Protein 4E71 (pdb70)

B-factor: mean 72.51, std 20.22, range [38.4, 152.4]

Foldseek 3Di:
DKDKAWEWEDEPPPPDGTFIFIDMQPQFVQSVVVRVCCRVVCHPFKWKWFPPVDIDTGFQDDPQAPDVGHGHGNVSVPQHHHGYMYMYGD

Nearest PDB structures (foldseek):
  4e71-assembly1_A-2  TM=1.011E+00  e=3.029E-19  Homo sapiens
  4e74-assembly1_A-2  TM=8.582E-01  e=3.608E-09  Homo sapiens
  5v6t-assembly1_A  TM=8.835E-01  e=1.638E-08  Mus musculus
  7sol-assembly2_D  TM=8.281E-01  e=8.143E-05  Triticum aestivum
  6fno-assembly2_D  TM=8.232E-01  e=8.673E-05  Candidatus Caldarchaeum subterraneum

CATH classification: 3.10.20.90

Organism: Homo sapiens (NCBI:txid9606)

GO terms:
  GO:0005886 plasma membrane (C, IDA)
  GO:0038023 signaling receptor activity (F, IDA)
  GO:0006898 receptor-mediated endocytosis (P, IDA)
  GO:0045727 positive regulation of translation (P, IMP)
  GO:0010976 positive regulation of neuron projection development (P, IDA)
  GO:0007156 homophilic cell-cell adhesion (P, IDA)
  GO:0004888 transmembrane signaling receptor activity (F, IDA)
  GO:0005515 protein binding (F, IPI)
  GO:0070062 extracellular exosome (C, HDA)
  GO:0009986 cell surface (C, HDA)

Sequence (90 aa):
EYAPLTVSVIVQDEGVDAIPVKVLNCDTISQVKEKIIDQVYRPDSVVLEWRPSTAQILSDLDLTSQRWKRVNTLMHYNVRDGATLILSKV

Radius of gyration: 12.42 Å; Cα contacts (8 Å, |Δi|>4): 168; chains: 1; bounding box: 28×32×26 Å

Solvent-accessible surface area: 5543 Å² total; per-residue (Å²): 143,76,52,102,14,57,1,33,0,70,20,80,139,121,83,88,127,50,36,90,2,73,3,66,20,59,5,28,1,43,79,0,24,90,66,0,43,100,56,35,134,228,69,152,64,17,44,0,37,28,61,78,139,79,65,55,103,0,36,37,109,47,190,67,10,43,126,143,62,175,76,1,19,0,112,69,19,92,10,70,105,51,21,64,0,42,2,24,75,119

Structure (mmCIF, N/CA/C/O backbone):
data_4E71
#
_entry.id   4E71
#
_cell.length_a   48.380
_cell.length_b   48.380
_cell.length_c   157.360
_cell.angle_alpha   90.000
_cell.angle_beta   90.000
_cell.angle_gamma   120.000
#
_symmetry.space_group_name_H-M   'P 65 2 2'
#
loop_
_entity.id
_entity.type
_entity.pdbx_description
1 polymer Plexin-B2
2 non-polymer 'SODIUM ION'
3 water water
#
loop_
_atom_site.group_PDB
_atom_site.id
_atom_site.type_symbol
_atom_site.label_atom_id
_atom_site.label_alt_id
_atom_site.label_comp_id
_atom_site.label_asym_id
_atom_site.label_entity_id
_atom_site.label_seq_id
_atom_site.pdbx_PDB_ins_code
_atom_site.Cartn_x
_atom_site.Cartn_y
_atom_site.Cartn_z
_atom_site.occupancy
_atom_site.B_iso_or_equiv
_atom_site.auth_seq_id
_atom_site.auth_comp_id
_atom_site.auth_asym_id
_atom_site.auth_atom_id
_atom_site.pdbx_PDB_model_num
ATOM 1 N N . GLU A 1 8 ? -11.649 -2.223 8.902 1.00 117.21 1459 GLU A N 1
ATOM 2 C CA . GLU A 1 8 ? -10.452 -1.475 9.274 1.00 116.00 1459 GLU A CA 1
ATOM 3 C C . GLU A 1 8 ? -10.583 0.013 8.967 1.00 112.89 1459 GLU A C 1
ATOM 4 O O . GLU A 1 8 ? -11.157 0.392 7.940 1.00 110.63 1459 GLU A O 1
ATOM 6 N N . TYR A 1 9 ? -10.047 0.854 9.870 1.00 105.67 1460 TYR A N 1
ATOM 7 C CA . TYR A 1 9 ? -10.022 2.313 9.729 1.00 98.79 1460 TYR A CA 1
ATOM 8 C C . TYR A 1 9 ? -8.630 2.687 9.205 1.00 100.27 1460 TYR A C 1
ATOM 9 O O . TYR A 1 9 ? -7.644 2.044 9.596 1.00 104.26 1460 TYR A O 1
ATOM 11 N N . ALA A 1 10 ? -8.556 3.690 8.295 1.00 89.55 1461 ALA A N 1
ATOM 12 C CA . ALA A 1 10 ? -7.304 4.128 7.673 1.00 90.02 1461 ALA A CA 1
ATOM 13 C C . ALA A 1 10 ? -7.366 5.578 7.167 1.00 86.91 1461 ALA A C 1
ATOM 14 O O . ALA A 1 10 ? -8.438 6.026 6.746 1.00 80.56 1461 ALA A O 1
ATOM 16 N N . PRO A 1 11 ? -6.220 6.310 7.143 1.00 84.63 1462 PRO A N 1
ATOM 17 C CA . PRO A 1 11 ? -6.241 7.671 6.582 1.00 80.41 1462 PRO A CA 1
ATOM 18 C C . PRO A 1 11 ? -6.292 7.677 5.054 1.00 83.72 1462 PRO A C 1
ATOM 19 O O . PRO A 1 11 ? -5.992 6.676 4.399 1.00 87.69 1462 PRO A O 1
ATOM 23 N N . LEU A 1 12 ? -6.692 8.814 4.500 1.00 76.02 1463 LEU A N 1
ATOM 24 C CA . LEU A 1 12 ? -6.734 9.094 3.065 1.00 76.00 1463 LEU A CA 1
ATOM 25 C C . LEU A 1 12 ? -6.706 10.608 2.875 1.00 74.19 1463 LEU A C 1
ATOM 26 O O . LEU A 1 12 ? -7.052 11.363 3.789 1.00 70.15 1463 LEU A O 1
ATOM 31 N N . THR A 1 13 ? -6.289 11.046 1.700 1.00 71.64 1464 THR A N 1
ATOM 32 C CA . THR A 1 13 ? -6.253 12.456 1.361 1.00 68.86 1464 THR A CA 1
ATOM 33 C C . THR A 1 13 ? -7.264 12.685 0.250 1.00 69.99 1464 THR A C 1
ATOM 34 O O . THR A 1 13 ? -7.323 11.929 -0.730 1.00 72.80 1464 THR A O 1
ATOM 38 N N . VAL A 1 14 ? -8.039 13.739 0.400 1.00 61.43 1465 VAL A N 1
ATOM 39 C CA . VAL A 1 14 ? -8.974 14.187 -0.629 1.00 59.53 1465 VAL A CA 1
ATOM 40 C C . VAL A 1 14 ? -8.441 15.504 -1.193 1.00 61.37 1465 VAL A C 1
ATOM 41 O O . VAL A 1 14 ? -7.673 16.189 -0.519 1.00 60.81 1465 VAL A O 1
ATOM 45 N N . SER A 1 15 ? -8.802 15.841 -2.416 1.00 58.52 1466 SER A N 1
ATOM 46 C CA . SER A 1 15 ? -8.370 17.079 -3.039 1.00 59.29 1466 SER A CA 1
ATOM 47 C C . SER A 1 15 ? -9.606 18.000 -3.126 1.00 62.34 1466 SER A C 1
ATOM 48 O O . SER A 1 15 ? -10.576 17.670 -3.815 1.00 63.11 1466 SER A O 1
ATOM 51 N N . VAL A 1 16 ? -9.578 19.136 -2.400 1.00 56.20 1467 VAL A N 1
ATOM 52 C CA . VAL A 1 16 ? -10.726 20.034 -2.285 1.00 54.05 1467 VAL A CA 1
ATOM 53 C C . VAL A 1 16 ? -10.654 21.243 -3.216 1.00 61.70 1467 VAL A C 1
ATOM 54 O O . VAL A 1 16 ? -9.735 22.063 -3.117 1.00 62.42 1467 VAL A O 1
ATOM 58 N N . ILE A 1 17 ? -11.701 21.394 -4.048 1.00 59.63 1468 ILE A N 1
ATOM 59 C CA . ILE A 1 17 ? -11.880 22.513 -4.946 1.00 62.61 1468 ILE A CA 1
ATOM 60 C C . ILE A 1 17 ? -12.913 23.453 -4.296 1.00 68.83 1468 ILE A C 1
ATOM 61 O O . ILE A 1 17 ? -14.029 23.033 -3.945 1.00 67.31 1468 ILE A O 1
ATOM 66 N N . VAL A 1 18 ? -12.513 24.708 -4.087 1.00 67.75 1469 VAL A N 1
ATOM 67 C CA . VAL A 1 18 ? -13.403 25.730 -3.543 1.00 69.19 1469 VAL A CA 1
ATOM 68 C C . VAL A 1 18 ? -14.138 26.321 -4.757 1.00 76.23 1469 VAL A C 1
ATOM 69 O O . VAL A 1 18 ? -13.528 26.977 -5.601 1.00 76.60 1469 VAL A O 1
ATOM 73 N N . GLN A 1 19 ? -15.434 25.988 -4.881 1.00 74.61 1470 GLN A N 1
ATOM 74 C CA . GLN A 1 19 ? -16.278 26.344 -6.020 1.00 78.54 1470 GLN A CA 1
ATOM 75 C C . GLN A 1 19 ? -16.310 27.836 -6.356 1.00 87.79 1470 GLN A C 1
ATOM 76 O O . GLN A 1 19 ? -16.456 28.684 -5.470 1.00 87.79 1470 GLN A O 1
ATOM 82 N N . ASP A 1 20 ? -16.138 28.127 -7.664 1.00 88.17 1471 ASP A N 1
ATOM 83 C CA . ASP A 1 20 ? -16.167 29.441 -8.312 1.00 93.35 1471 ASP A CA 1
ATOM 84 C C . ASP A 1 20 ? -15.129 30.461 -7.769 1.00 97.86 1471 ASP A C 1
ATOM 85 O O . ASP A 1 20 ? -15.186 31.634 -8.152 1.00 103.94 1471 ASP A O 1
ATOM 90 N N . GLU A 1 21 ? -14.155 30.016 -6.946 1.00 88.69 1472 GLU A N 1
AT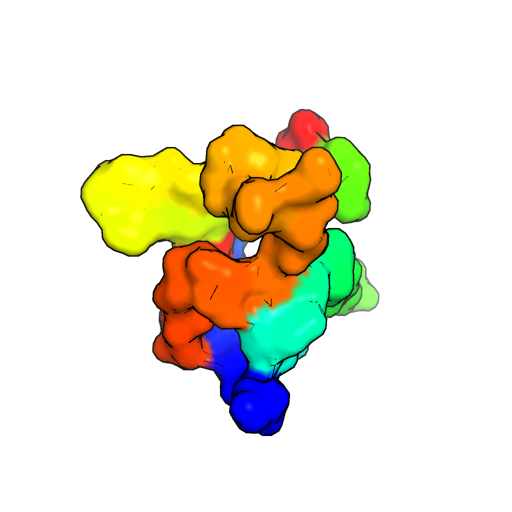OM 91 C CA . GLU A 1 21 ? -13.122 30.913 -6.412 1.00 87.89 1472 GLU A CA 1
ATOM 92 C C . GLU A 1 21 ? -11.876 30.983 -7.308 1.00 89.58 1472 GLU A C 1
ATOM 93 O O . GLU A 1 21 ? -11.046 31.872 -7.112 1.00 91.32 1472 GLU A O 1
ATOM 99 N N . GLY A 1 22 ? -11.782 30.091 -8.297 1.00 83.54 1473 GLY A N 1
ATOM 100 C CA . GLY A 1 22 ? -10.656 30.028 -9.229 1.00 84.66 1473 GLY A CA 1
ATOM 101 C C . GLY A 1 22 ? -9.310 29.820 -8.542 1.00 86.92 1473 GLY A C 1
ATOM 10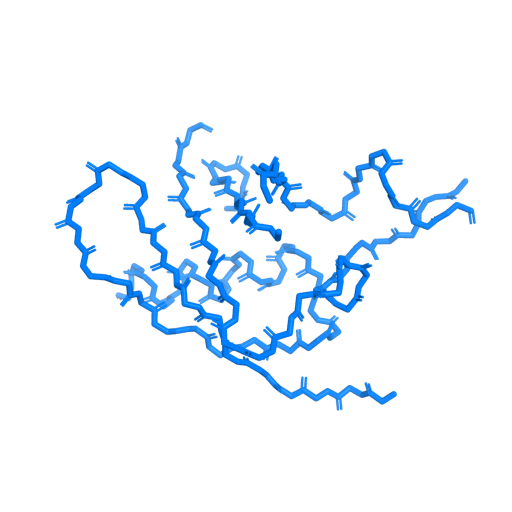2 O O . GLY A 1 22 ? -8.322 30.455 -8.906 1.00 91.64 1473 GLY A O 1
ATOM 103 N N . VAL A 1 23 ? -9.269 28.971 -7.522 1.00 76.39 1474 VAL A N 1
ATOM 104 C CA . VAL A 1 23 ? -8.043 28.703 -6.770 1.00 74.85 1474 VAL A CA 1
ATOM 105 C C . VAL A 1 23 ? -7.630 27.225 -6.923 1.00 73.65 1474 VAL A C 1
ATOM 106 O O . VAL A 1 23 ? -8.416 26.399 -7.401 1.00 72.01 1474 VAL A O 1
ATOM 110 N N . ASP A 1 24 ? -6.386 26.911 -6.565 1.00 66.96 1475 ASP A N 1
ATOM 111 C CA . ASP A 1 24 ? -5.896 25.541 -6.669 1.00 65.18 1475 ASP A CA 1
ATOM 112 C C . ASP A 1 24 ? -6.564 24.624 -5.674 1.00 66.36 1475 ASP A C 1
ATOM 113 O O . ASP A 1 24 ? -6.850 25.041 -4.534 1.00 63.21 1475 ASP A O 1
ATOM 118 N N . ALA A 1 25 ? -6.724 23.342 -6.075 1.00 63.52 1476 ALA A N 1
ATOM 119 C CA . ALA A 1 25 ? -7.241 22.280 -5.200 1.00 60.44 1476 ALA A CA 1
ATOM 120 C C . ALA A 1 25 ? -6.344 22.178 -3.961 1.00 65.42 1476 ALA A C 1
ATOM 121 O O . ALA A 1 25 ? -5.121 22.310 -4.061 1.00 68.11 1476 ALA A O 1
ATOM 123 N N . ILE A 1 26 ? -6.970 22.001 -2.788 1.00 61.16 1477 ILE A N 1
ATOM 124 C CA . ILE A 1 26 ? -6.337 21.924 -1.471 1.00 59.30 1477 ILE A CA 1
ATOM 125 C C . ILE A 1 26 ? -6.380 20.466 -0.968 1.00 62.16 1477 ILE A C 1
ATOM 126 O O . ILE A 1 26 ? -7.460 19.894 -0.887 1.00 59.08 1477 ILE A O 1
ATOM 130 N N . PRO A 1 27 ? -5.213 19.852 -0.644 1.00 60.93 1478 PRO A N 1
ATOM 131 C CA . PRO A 1 27 ? -5.215 18.476 -0.087 1.00 60.31 1478 PRO A CA 1
ATOM 132 C C . PRO A 1 27 ? -5.659 18.486 1.372 1.00 62.63 1478 PRO A C 1
ATOM 133 O O . PRO A 1 27 ? -5.217 19.348 2.136 1.00 65.12 1478 PRO A O 1
ATOM 137 N N . VAL A 1 28 ? -6.538 17.547 1.764 1.00 53.73 1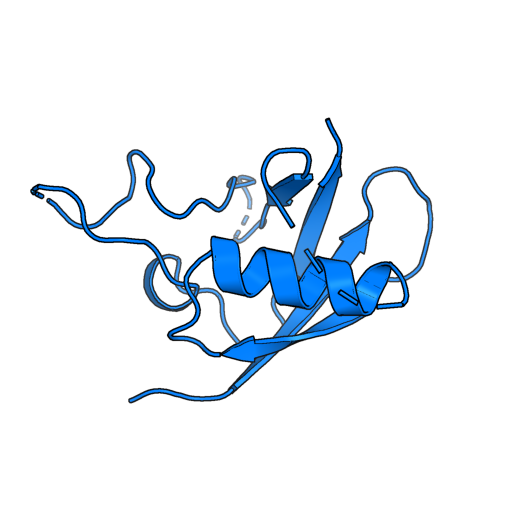479 VAL A N 1
ATOM 138 C CA . VAL A 1 28 ? -7.014 17.469 3.142 1.00 51.00 1479 VAL A CA 1
ATOM 139 C C . VAL A 1 28 ? -6.900 16.034 3.636 1.00 56.83 1479 VAL A C 1
ATOM 140 O O . VAL A 1 28 ? -7.443 15.119 3.002 1.00 58.01 1479 VAL A O 1
ATOM 144 N N . LYS A 1 29 ? -6.194 15.841 4.754 1.00 53.81 1480 LYS A N 1
ATOM 145 C CA . LYS A 1 29 ? -6.044 14.522 5.346 1.00 56.88 1480 LYS A CA 1
ATOM 146 C C . LYS A 1 29 ? -7.277 14.214 6.194 1.00 57.62 1480 LYS A C 1
ATOM 147 O O . LYS A 1 29 ? -7.597 14.959 7.135 1.00 54.92 1480 LYS A O 1
ATOM 149 N N . VAL A 1 30 ? -7.978 13.132 5.823 1.00 54.29 1481 VAL A N 1
ATOM 150 C CA . VAL A 1 30 ? -9.203 12.658 6.490 1.00 53.01 1481 VAL A CA 1
ATOM 151 C C . VAL A 1 30 ? -9.089 11.153 6.820 1.00 59.13 1481 VAL A C 1
ATOM 152 O O . VAL A 1 30 ? -8.076 10.526 6.506 1.00 62.35 1481 VAL A O 1
ATOM 156 N N . LEU A 1 31 ? -10.105 10.585 7.495 1.00 54.60 1482 LEU A N 1
ATOM 157 C CA . LEU A 1 31 ? -10.129 9.159 7.834 1.00 55.87 1482 LEU A CA 1
ATOM 158 C C . LEU A 1 31 ? -11.329 8.553 7.150 1.00 56.64 1482 LEU A C 1
ATOM 159 O O . LEU A 1 31 ? -12.317 9.246 6.943 1.00 53.89 1482 LEU A O 1
ATOM 164 N N . ASN A 1 32 ? -11.265 7.280 6.802 1.00 57.27 1483 ASN A N 1
ATOM 165 C CA . ASN A 1 32 ? -12.384 6.584 6.149 1.00 58.69 1483 ASN A CA 1
ATOM 166 C C . ASN A 1 32 ? -13.600 6.439 7.106 1.00 60.69 1483 ASN A C 1
ATOM 167 O O . ASN A 1 32 ? -14.743 6.402 6.642 1.00 61.17 1483 ASN A O 1
ATOM 170 N N . CYS A 1 33 ? -13.356 6.441 8.423 1.00 54.57 1484 CYS A N 1
ATOM 171 C CA . CYS A 1 33 ? -14.411 6.355 9.442 1.00 54.57 1484 CYS A CA 1
ATOM 172 C C . CYS A 1 33 ? -14.903 7.770 9.896 1.00 55.23 1484 CYS A C 1
ATOM 173 O O . CYS A 1 33 ? -15.720 7.874 10.805 1.00 53.06 1484 CYS A O 1
ATOM 176 N N . ASP A 1 34 ? -14.414 8.851 9.252 1.00 51.64 1485 ASP A N 1
ATOM 177 C CA . ASP A 1 34 ? -14.895 10.200 9.552 1.00 48.32 1485 ASP A CA 1
ATOM 178 C C . ASP A 1 34 ? -16.275 10.315 8.965 1.00 50.21 1485 ASP A C 1
ATOM 179 O O . ASP A 1 34 ? -16.479 9.990 7.787 1.00 49.92 1485 ASP A O 1
ATOM 184 N N . THR A 1 35 ? -17.221 10.814 9.755 1.00 43.33 1486 THR A N 1
ATOM 185 C CA . THR A 1 35 ? -18.546 11.096 9.209 1.00 41.58 1486 THR A CA 1
ATOM 186 C C . THR A 1 35 ? -18.375 12.300 8.302 1.00 45.78 1486 THR A C 1
ATOM 187 O O . THR A 1 35 ? -17.336 12.981 8.364 1.00 44.02 1486 THR A O 1
ATOM 191 N N . ILE A 1 36 ? -19.408 12.624 7.513 1.00 43.07 1487 ILE A N 1
ATOM 192 C CA . ILE A 1 36 ? -19.299 13.761 6.632 1.00 41.33 1487 ILE A CA 1
ATOM 193 C C . ILE A 1 36 ? -19.059 15.037 7.420 1.00 45.43 1487 ILE A C 1
ATOM 194 O O . ILE A 1 36 ? -18.217 15.822 6.992 1.00 45.67 1487 ILE A O 1
ATOM 199 N N . SER A 1 37 ? -19.737 15.231 8.568 1.00 42.00 1488 SER A N 1
ATOM 200 C CA . SER A 1 37 ? -19.512 16.432 9.393 1.00 42.46 1488 SER A CA 1
ATOM 201 C C . SER A 1 37 ? -18.066 16.523 9.865 1.00 47.91 1488 SER A C 1
ATOM 202 O O . SER A 1 37 ? -17.526 17.614 9.891 1.00 49.68 1488 SER A O 1
ATOM 205 N N . GLN A 1 38 ? -17.426 15.379 10.188 1.00 43.36 1489 GLN A N 1
ATOM 206 C CA . GLN A 1 38 ? -16.018 15.364 10.601 1.00 42.92 1489 GLN A CA 1
ATOM 207 C C . GLN A 1 38 ? -15.141 15.724 9.422 1.00 47.15 1489 GLN A C 1
ATOM 208 O O . GLN A 1 38 ? -14.126 16.387 9.597 1.00 48.19 1489 GLN A O 1
ATOM 214 N N . VAL A 1 39 ? -15.504 15.239 8.219 1.00 44.48 1490 VAL A N 1
ATOM 215 C CA . VAL A 1 39 ? -14.749 15.527 7.007 1.00 44.96 1490 VAL A CA 1
ATOM 216 C C . VAL A 1 39 ? -14.833 17.060 6.790 1.00 48.75 1490 VAL A C 1
ATOM 217 O O . VAL A 1 39 ? -13.791 17.713 6.718 1.00 49.19 1490 VAL A O 1
ATOM 221 N N . LYS A 1 40 ? -16.051 17.625 6.806 1.00 44.76 1491 LYS A N 1
ATOM 222 C CA . LYS A 1 40 ? -16.264 19.073 6.604 1.00 47.53 1491 LYS A CA 1
ATOM 223 C C . LYS A 1 40 ? -15.458 19.938 7.576 1.00 54.22 1491 LYS A C 1
ATOM 224 O O . LYS A 1 40 ? -14.881 20.933 7.136 1.00 56.57 1491 LYS A O 1
ATOM 230 N N . GLU A 1 41 ? -15.388 19.551 8.869 1.00 48.30 1492 GLU A N 1
ATOM 231 C CA . GLU A 1 41 ? -14.600 20.292 9.867 1.00 49.39 1492 GLU A CA 1
ATOM 232 C C . GLU A 1 41 ? -13.113 20.314 9.507 1.00 50.62 1492 GLU A C 1
ATOM 233 O O . GLU A 1 41 ? -12.452 21.334 9.694 1.00 51.30 1492 GLU A O 1
ATOM 239 N N . LYS A 1 42 ? -12.583 19.177 9.043 1.00 45.95 1493 LYS A N 1
ATOM 240 C CA . LYS A 1 42 ? -11.169 19.059 8.655 1.00 46.03 1493 LYS A CA 1
ATOM 241 C C . LYS A 1 42 ? -10.886 19.862 7.407 1.00 53.10 1493 LYS A C 1
ATOM 242 O O . LYS A 1 42 ? -9.809 20.442 7.303 1.00 56.24 1493 LYS A O 1
ATOM 248 N N . ILE A 1 43 ? -11.869 19.923 6.480 1.00 47.56 1494 ILE A N 1
ATOM 249 C CA . ILE A 1 43 ? -11.763 20.691 5.262 1.00 48.31 1494 ILE A CA 1
ATOM 250 C C . ILE A 1 43 ? -11.723 22.170 5.610 1.00 54.52 1494 ILE A C 1
ATOM 251 O O . ILE A 1 43 ? -10.796 22.858 5.164 1.00 54.77 1494 ILE A O 1
ATOM 256 N N . ILE A 1 44 ? -12.681 22.639 6.455 1.00 51.25 1495 ILE A N 1
ATOM 257 C CA . ILE A 1 44 ? -12.782 24.051 6.846 1.00 54.58 1495 ILE A CA 1
ATOM 258 C C . ILE A 1 44 ? -11.488 24.504 7.555 1.00 60.75 1495 ILE A C 1
ATOM 259 O O . ILE A 1 44 ? -10.957 25.542 7.202 1.00 62.34 1495 ILE A O 1
ATOM 264 N N . ASP A 1 45 ? -10.960 23.705 8.494 1.00 58.81 1496 ASP A N 1
ATOM 265 C CA . ASP A 1 45 ? -9.717 24.012 9.219 1.00 62.51 1496 ASP A CA 1
ATOM 266 C C . ASP A 1 45 ? -8.551 24.197 8.285 1.00 68.16 1496 ASP A C 1
ATOM 267 O O . ASP A 1 45 ? -7.700 25.049 8.537 1.00 70.82 1496 ASP A O 1
ATOM 272 N N . GLN A 1 46 ? -8.475 23.333 7.259 1.00 63.61 1497 GLN A N 1
ATOM 273 C CA . GLN A 1 46 ? -7.402 23.295 6.274 1.00 65.38 1497 GLN A CA 1
ATOM 274 C C . GLN A 1 46 ? -7.529 24.475 5.303 1.00 70.50 1497 GLN A C 1
ATOM 275 O O . GLN A 1 46 ? -6.613 25.284 5.214 1.00 75.06 1497 GLN A O 1
ATOM 281 N N . VAL A 1 47 ? -8.675 24.589 4.619 1.00 65.60 1498 VAL A N 1
ATOM 282 C CA . VAL A 1 47 ? -8.962 25.628 3.618 1.00 67.68 1498 VAL A CA 1
ATOM 283 C C . VAL A 1 47 ? -8.907 27.051 4.221 1.00 77.70 1498 VAL A C 1
ATOM 284 O O . VAL A 1 47 ? -8.331 27.935 3.591 1.00 80.43 1498 VAL A O 1
ATOM 288 N N . TYR A 1 48 ? -9.477 27.272 5.422 1.00 75.60 1499 TYR A N 1
ATOM 289 C CA . TYR A 1 48 ? -9.525 28.622 5.989 1.00 80.07 1499 TYR A CA 1
ATOM 290 C C . TYR A 1 48 ? -8.537 28.889 7.137 1.00 88.32 1499 TYR A C 1
ATOM 291 O O . TYR A 1 48 ? -8.766 29.829 7.899 1.00 92.84 1499 TYR A O 1
ATOM 300 N N . ARG A 1 49 ? -7.410 28.130 7.213 1.00 84.26 1500 ARG A N 1
ATOM 301 C CA . ARG A 1 49 ? -6.326 28.270 8.212 1.00 111.80 1500 ARG A CA 1
ATOM 302 C C . ARG A 1 49 ? -6.058 29.733 8.602 1.00 152.40 1500 ARG A C 1
ATOM 303 O O . ARG A 1 49 ? -5.835 30.039 9.772 1.00 121.75 1500 ARG A O 1
ATOM 311 N N . PRO A 1 59 ? -20.001 24.183 8.788 1.00 96.98 1510 PRO A N 1
ATOM 312 C CA . PRO A 1 59 ? -20.476 22.890 8.272 1.00 93.19 1510 PRO A CA 1
ATOM 313 C C . PRO A 1 59 ? -21.935 22.920 7.791 1.00 96.98 1510 PRO A C 1
ATOM 314 O O . PRO A 1 59 ? -22.264 22.219 6.829 1.00 95.55 1510 PRO A O 1
ATOM 318 N N . ASP A 1 60 ? -22.802 23.724 8.452 1.00 94.89 1511 ASP A N 1
ATOM 319 C CA . ASP A 1 60 ? -24.219 23.900 8.088 1.00 96.08 1511 ASP A CA 1
ATOM 320 C C . ASP A 1 60 ? -24.329 24.882 6.920 1.00 99.36 1511 ASP A C 1
ATOM 321 O O . ASP A 1 60 ? -25.253 24.784 6.109 1.00 101.35 1511 ASP A O 1
ATOM 326 N N . SER A 1 61 ? -23.404 25.852 6.874 1.00 93.00 1512 SER A N 1
ATOM 327 C CA . SER A 1 61 ? -23.305 26.865 5.833 1.00 93.97 1512 SER A CA 1
ATOM 328 C C . SER A 1 61 ? -22.529 26.350 4.611 1.00 91.50 1512 SER A C 1
ATOM 329 O O . SER A 1 61 ? -22.554 27.024 3.581 1.00 94.89 1512 SER A O 1
ATOM 331 N N . VAL A 1 62 ? -21.814 25.192 4.719 1.00 78.88 1513 VAL A N 1
ATOM 332 C CA . VAL A 1 62 ? -21.012 24.678 3.601 1.00 74.53 1513 VAL A CA 1
ATOM 333 C C . VAL A 1 62 ? -21.598 23.395 3.007 1.00 72.96 1513 VAL A C 1
ATOM 334 O O . VAL A 1 62 ? -22.198 22.586 3.710 1.00 71.08 1513 VAL A O 1
ATOM 338 N N . VAL A 1 63 ? -21.378 23.211 1.707 1.00 67.67 1514 VAL A N 1
ATOM 339 C CA . VAL A 1 63 ? -21.847 22.051 0.957 1.00 66.67 1514 VAL A CA 1
ATOM 340 C C . VAL A 1 63 ? -20.612 21.319 0.456 1.00 66.23 1514 VAL A C 1
ATOM 341 O O . VAL A 1 63 ? -19.648 21.955 0.044 1.00 65.50 1514 VAL A O 1
ATOM 345 N N . LEU A 1 64 ? -20.652 19.986 0.487 1.00 59.71 1515 LEU A N 1
ATOM 346 C CA . LEU A 1 64 ? -19.569 19.150 0.011 1.00 57.58 1515 LEU A CA 1
ATOM 347 C C . LEU A 1 64 ? -20.121 18.225 -1.062 1.00 62.11 1515 LEU A C 1
ATOM 348 O O . LEU A 1 64 ? -21.094 17.521 -0.822 1.00 60.82 1515 LEU A O 1
ATOM 353 N N . GLU A 1 65 ? -19.503 18.246 -2.239 1.00 61.90 1516 GLU A N 1
ATOM 354 C CA . GLU A 1 65 ? -19.880 17.454 -3.413 1.00 65.72 1516 GLU A CA 1
ATOM 355 C C . GLU A 1 65 ? -18.713 16.633 -3.951 1.00 72.45 1516 GLU A C 1
ATOM 356 O O . GLU A 1 65 ? -17.553 17.010 -3.806 1.00 71.13 1516 GLU A O 1
ATOM 362 N N . TRP A 1 66 ? -19.038 15.539 -4.624 1.00 72.86 1517 TRP A N 1
ATOM 363 C CA . TRP A 1 66 ? -18.092 14.589 -5.200 1.00 74.50 1517 TRP A CA 1
ATOM 364 C C . TRP A 1 66 ? -18.639 14.178 -6.571 1.00 84.35 1517 TRP A C 1
ATOM 365 O O . TRP A 1 66 ? -19.861 14.136 -6.737 1.00 85.16 1517 TRP A O 1
ATOM 376 N N . ARG A 1 67 ? -17.760 13.892 -7.557 1.00 85.95 1518 ARG A N 1
ATOM 377 C CA . ARG A 1 67 ? -18.237 13.478 -8.880 1.00 92.48 1518 ARG A CA 1
ATOM 378 C C . ARG A 1 67 ? -17.639 12.107 -9.288 1.00 100.86 1518 ARG A C 1
ATOM 379 O O . ARG A 1 67 ? -16.716 12.055 -10.112 1.00 104.75 1518 ARG A O 1
ATOM 381 N N . PRO A 1 68 ? -18.164 10.978 -8.740 1.00 96.83 1519 PRO A N 1
ATOM 382 C CA . PRO A 1 68 ? -17.637 9.660 -9.144 1.00 104.21 1519 PRO A CA 1
ATOM 383 C C . PRO A 1 68 ? -18.003 9.289 -10.587 1.00 135.97 1519 PRO A C 1
ATOM 387 N N . SER A 1 70 ? -19.794 10.505 -13.278 1.00 122.18 1521 SER A N 1
ATOM 388 C CA . SER A 1 70 ? -20.529 11.318 -14.242 1.00 126.70 1521 SER A CA 1
ATOM 389 C C . SER A 1 70 ? -21.559 12.234 -13.573 1.00 125.52 1521 SER A C 1
ATOM 390 O O . SER A 1 70 ? -21.726 13.377 -14.009 1.00 125.90 1521 SER A O 1
ATOM 392 N N . THR A 1 71 ? -22.245 11.737 -12.523 1.00 117.66 1522 THR A N 1
ATOM 393 C CA . THR A 1 71 ? -23.245 12.506 -11.781 1.00 112.83 1522 THR A CA 1
ATOM 394 C C . THR A 1 71 ? -22.670 12.994 -10.454 1.00 105.77 1522 THR A C 1
ATOM 395 O O . THR A 1 71 ? -22.126 12.191 -9.687 1.00 102.27 1522 THR A O 1
ATOM 397 N N . ALA A 1 72 ? -22.778 14.317 -10.191 1.00 96.98 1523 ALA A N 1
ATOM 398 C CA . ALA A 1 72 ? -22.297 14.935 -8.951 1.00 88.02 1523 ALA A CA 1
ATOM 399 C C . ALA A 1 72 ? -23.206 14.561 -7.803 1.00 87.71 15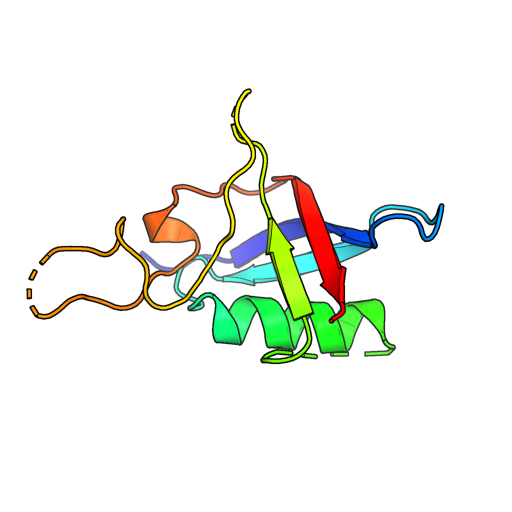23 ALA A C 1
ATOM 400 O O . ALA A 1 72 ? -24.429 14.577 -7.946 1.00 90.21 1523 ALA A O 1
ATOM 402 N N . GLN A 1 73 ? -22.613 14.210 -6.665 1.00 78.33 1524 GLN A N 1
ATOM 403 C CA . GLN A 1 73 ? -23.372 13.803 -5.491 1.00 74.70 1524 GLN A CA 1
ATOM 404 C C . GLN A 1 73 ? -22.995 14.638 -4.273 1.00 71.15 1524 GLN A C 1
ATOM 405 O O . GLN A 1 73 ? -21.813 14.759 -3.972 1.00 67.43 1524 GLN A O 1
ATOM 411 N N . ILE A 1 74 ? -23.999 15.190 -3.570 1.00 67.49 1525 ILE A N 1
ATOM 412 C CA . ILE A 1 74 ? -23.833 15.915 -2.296 1.00 62.52 1525 ILE A CA 1
ATOM 413 C C . ILE A 1 74 ? -23.540 14.874 -1.227 1.00 62.48 1525 ILE A C 1
ATOM 414 O O . ILE A 1 74 ? -24.279 13.885 -1.108 1.00 63.69 1525 ILE A O 1
ATOM 419 N N . LEU A 1 75 ? -22.482 15.108 -0.437 1.00 55.21 1526 LEU A N 1
ATOM 420 C CA . LEU A 1 75 ? -22.125 14.235 0.685 1.00 52.99 1526 LEU A CA 1
ATOM 421 C C . LEU A 1 75 ? -22.709 14.811 1.957 1.00 54.19 1526 LEU A C 1
ATOM 422 O O . LEU A 1 75 ? -22.557 16.005 2.233 1.00 53.05 1526 LEU A O 1
ATOM 427 N N . SER A 1 76 ? -23.414 13.970 2.712 1.00 50.50 1527 SER A N 1
ATOM 428 C CA . SER A 1 76 ? -24.022 14.379 3.970 1.00 49.14 1527 SER A CA 1
ATOM 429 C C . SER A 1 76 ? -24.071 13.254 4.970 1.00 51.63 1527 SER A C 1
ATOM 430 O O . SER A 1 76 ? -24.051 12.086 4.574 1.00 51.99 1527 SER A O 1
ATOM 433 N N . ASP A 1 77 ? -24.097 13.598 6.275 1.00 46.32 1528 ASP A N 1
ATOM 434 C CA . ASP A 1 77 ? -24.169 12.603 7.348 1.00 45.63 1528 ASP A CA 1
ATOM 435 C C . ASP A 1 77 ? -25.360 11.690 7.127 1.00 51.26 1528 ASP A C 1
ATOM 436 O O . ASP A 1 77 ? -25.200 10.471 7.120 1.00 51.69 1528 ASP A O 1
ATOM 441 N N . LEU A 1 78 ? -26.545 12.281 6.933 1.00 47.94 1529 LEU A N 1
ATOM 442 C CA . LEU A 1 78 ? -27.766 11.522 6.724 1.00 50.62 1529 LEU A CA 1
ATOM 443 C C . LEU A 1 78 ? -28.429 12.017 5.482 1.00 59.38 1529 LEU A C 1
ATOM 444 O O . LEU A 1 78 ? -28.669 13.219 5.352 1.00 60.95 1529 LEU A O 1
ATOM 449 N N . ASP A 1 79 ? -28.667 11.099 4.536 1.00 57.47 1530 ASP A N 1
ATOM 450 C CA . ASP A 1 79 ? -29.350 11.374 3.283 1.00 60.38 1530 ASP A CA 1
ATOM 451 C C . ASP A 1 79 ? -30.157 10.139 2.875 1.00 69.36 1530 ASP A C 1
ATOM 452 O O . ASP A 1 79 ? -30.266 9.180 3.661 1.00 70.43 1530 ASP A O 1
ATOM 457 N N . LEU A 1 80 ? -30.744 10.166 1.674 1.00 68.81 1531 LEU A N 1
ATOM 458 C CA . LEU A 1 80 ? -31.577 9.088 1.145 1.00 73.34 1531 LEU A CA 1
ATOM 459 C C . LEU A 1 80 ? -30.770 7.825 0.796 1.00 79.45 1531 LEU A C 1
ATOM 460 O O . LEU A 1 80 ? -31.356 6.751 0.653 1.00 82.86 1531 LEU A O 1
ATOM 465 N N . THR A 1 81 ? -29.429 7.953 0.686 1.00 74.14 1532 THR A N 1
ATOM 466 C CA . THR A 1 81 ? -28.539 6.827 0.393 1.00 75.34 1532 THR A CA 1
ATOM 467 C 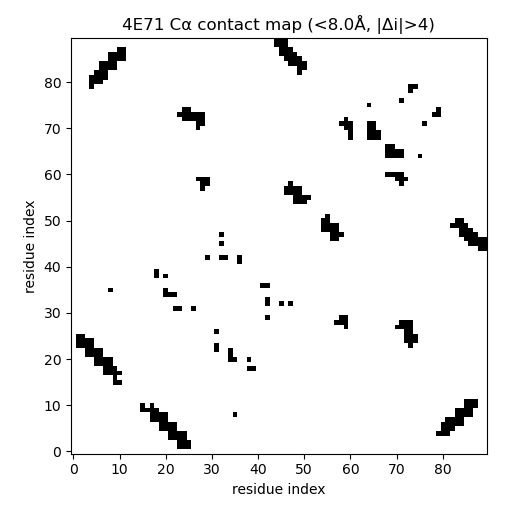C . THR A 1 81 ? -28.104 6.113 1.659 1.00 79.32 1532 THR A C 1
ATOM 468 O O . THR A 1 81 ? -27.569 5.015 1.547 1.00 82.84 1532 THR A O 1
ATOM 472 N N . SER A 1 82 ? -28.284 6.742 2.852 1.00 72.78 1533 SER A N 1
ATOM 473 C CA . SER A 1 82 ? -27.849 6.213 4.158 1.00 70.57 1533 SER A CA 1
ATOM 474 C C . SER A 1 82 ? -28.288 4.769 4.407 1.00 80.90 1533 SER A C 1
ATOM 475 O O . SER A 1 82 ? -29.379 4.374 3.993 1.00 84.30 1533 SER A O 1
ATOM 478 N N . GLN A 1 83 ? -27.411 3.983 5.065 1.00 78.02 1534 GLN A N 1
ATOM 479 C CA . GLN A 1 83 ? -27.648 2.579 5.391 1.00 81.75 1534 GLN A CA 1
ATOM 480 C C . GLN A 1 83 ? -28.904 2.445 6.243 1.00 87.73 1534 GLN A C 1
ATOM 481 O O . GLN A 1 83 ? -29.028 3.106 7.274 1.00 83.62 1534 GLN A O 1
ATOM 483 N N . ARG A 1 84 ? -29.866 1.654 5.744 1.00 90.45 15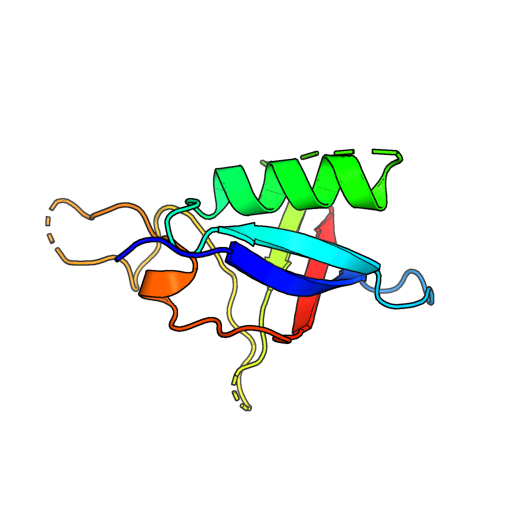35 ARG A N 1
ATOM 484 C CA . ARG A 1 84 ? -31.171 1.428 6.356 1.00 125.37 1535 ARG A CA 1
ATOM 485 C C . ARG A 1 84 ? -31.368 -0.042 6.712 1.00 150.39 1535 ARG A C 1
ATOM 486 O O . ARG A 1 84 ? -30.433 -0.700 7.167 1.00 106.44 1535 ARG A O 1
ATOM 488 N N . TRP A 1 88 ? -34.747 3.364 10.799 1.00 100.08 1539 TRP A N 1
ATOM 489 C CA . TRP A 1 88 ? -33.432 3.768 11.307 1.00 93.80 1539 TRP A CA 1
ATOM 490 C C . TRP A 1 88 ? -32.411 3.910 10.169 1.00 91.94 1539 TRP A C 1
ATOM 491 O O . TRP A 1 88 ? -32.273 3.003 9.339 1.00 93.96 1539 TRP A O 1
ATOM 493 N N . LYS A 1 89 ? -31.700 5.057 10.145 1.00 81.86 1540 LYS A N 1
ATOM 494 C CA . LYS A 1 89 ? -30.678 5.399 9.147 1.00 77.81 1540 LYS A CA 1
ATOM 495 C C . LYS A 1 89 ? -29.327 5.652 9.814 1.00 74.83 1540 LYS A C 1
ATOM 496 O O . LYS A 1 89 ? -29.231 6.483 10.727 1.00 73.59 1540 LYS A O 1
ATOM 498 N N . ARG A 1 90 ? -28.290 4.921 9.360 1.00 66.44 1541 ARG A N 1
ATOM 499 C CA . ARG A 1 90 ? -26.915 5.006 9.857 1.00 60.92 1541 ARG A CA 1
ATOM 500 C C . ARG A 1 90 ? -26.147 6.173 9.222 1.00 60.41 1541 ARG A C 1
ATOM 501 O O . ARG A 1 90 ? -26.290 6.447 8.017 1.00 59.39 1541 ARG A O 1
ATOM 509 N N . VAL A 1 91 ? -25.320 6.849 10.045 1.00 53.82 1542 VAL A N 1
ATOM 510 C CA . VAL A 1 91 ? -24.533 8.012 9.642 1.00 51.48 1542 VAL A CA 1
ATOM 511 C C . VAL A 1 91 ? -23.503 7.627 8.558 1.00 52.74 1542 VAL A C 1
ATOM 512 O O . VAL A 1 91 ? -22.833 6.586 8.634 1.00 52.82 1542 VAL A O 1
ATOM 516 N N . ASN A 1 92 ? -23.438 8.459 7.529 1.00 47.26 1543 ASN A N 1
ATOM 517 C CA . ASN A 1 92 ? -22.544 8.294 6.389 1.00 47.03 1543 ASN A CA 1
ATOM 518 C C . ASN A 1 92 ? -21.119 8.692 6.714 1.00 49.66 1543 ASN A C 1
ATOM 519 O O . ASN A 1 92 ? -20.873 9.736 7.320 1.00 47.70 1543 ASN A O 1
ATOM 524 N N . THR A 1 93 ? -20.179 7.891 6.242 1.00 48.92 1544 THR A N 1
ATOM 525 C CA . THR A 1 93 ? -18.747 8.177 6.333 1.00 49.27 1544 THR A CA 1
ATOM 526 C C . THR A 1 93 ? -18.240 8.210 4.884 1.00 56.67 1544 THR A C 1
ATOM 527 O O . THR A 1 93 ? -19.013 7.879 3.976 1.00 59.69 1544 THR A O 1
ATOM 531 N N . LEU A 1 94 ? -16.957 8.555 4.642 1.00 54.05 1545 LEU A N 1
ATOM 532 C CA . LEU A 1 94 ? -16.425 8.492 3.269 1.00 56.91 1545 LEU A CA 1
ATOM 533 C C . LEU A 1 94 ? -16.438 7.047 2.744 1.00 65.20 1545 LEU A C 1
ATOM 534 O O . LEU A 1 94 ? -16.692 6.824 1.564 1.00 68.57 1545 LEU A O 1
ATOM 539 N N . MET A 1 95 ? -16.230 6.078 3.651 1.00 62.80 1546 MET A N 1
ATOM 540 C CA . MET A 1 95 ? -16.276 4.638 3.424 1.00 68.41 1546 MET A CA 1
ATOM 541 C C . MET A 1 95 ? -17.667 4.247 2.874 1.00 69.36 1546 MET A C 1
ATOM 542 O O . MET A 1 95 ? -17.734 3.438 1.940 1.00 73.27 1546 MET A O 1
ATOM 547 N N . HIS A 1 96 ? -18.769 4.855 3.420 1.00 59.63 1547 HIS A N 1
ATOM 548 C CA . HIS A 1 96 ? -20.141 4.603 2.952 1.00 60.11 1547 HIS A CA 1
ATOM 549 C C . HIS A 1 96 ? -20.306 4.929 1.445 1.00 66.33 1547 HIS A C 1
ATOM 550 O O . HIS A 1 96 ? -20.848 4.120 0.697 1.00 69.85 1547 HIS A O 1
ATOM 557 N N . TYR A 1 97 ? -19.860 6.121 1.025 1.00 62.14 1548 TYR A N 1
ATOM 558 C CA . TYR A 1 97 ? -19.940 6.597 -0.362 1.00 64.86 1548 TYR A CA 1
ATOM 559 C C . TYR A 1 97 ? -18.932 5.912 -1.288 1.00 75.60 1548 TYR A C 1
ATOM 560 O O . TYR A 1 97 ? -19.098 5.951 -2.511 1.00 81.05 1548 TYR A O 1
ATOM 569 N N . ASN A 1 98 ? -17.899 5.279 -0.702 1.00 72.74 1549 ASN A N 1
ATOM 570 C CA . ASN A 1 98 ? -16.780 4.606 -1.367 1.00 77.76 1549 ASN A CA 1
ATOM 571 C C . ASN A 1 98 ? -15.832 5.657 -1.981 1.00 81.89 1549 ASN A C 1
ATOM 572 O O . ASN A 1 98 ? -15.339 5.487 -3.095 1.00 86.40 1549 ASN A O 1
ATOM 575 N N . VAL A 1 99 ? -15.567 6.740 -1.218 1.00 72.72 1550 VAL A N 1
ATOM 576 C CA . VAL A 1 99 ? -14.635 7.806 -1.580 1.00 71.18 1550 VAL A CA 1
ATOM 577 C C . VAL A 1 99 ? -13.245 7.241 -1.253 1.00 80.31 1550 VAL A C 1
ATOM 578 O O . VAL A 1 99 ? -12.985 6.888 -0.097 1.00 80.44 1550 VAL A O 1
ATOM 582 N N . ARG A 1 100 ? -12.389 7.081 -2.267 1.00 81.79 1551 ARG A N 1
ATOM 583 C CA . ARG A 1 100 ? -11.051 6.506 -2.081 1.00 84.75 1551 ARG A CA 1
ATOM 584 C C . ARG A 1 100 ? -9.969 7.583 -2.028 1.00 85.35 1551 ARG A C 1
ATOM 585 O O . ARG A 1 100 ? -10.240 8.730 -2.342 1.00 80.38 1551 ARG A O 1
ATOM 587 N N . ASP A 1 101 ? -8.750 7.207 -1.619 1.00 86.29 1552 ASP A N 1
ATOM 588 C CA . ASP A 1 101 ? -7.571 8.074 -1.544 1.00 86.04 1552 ASP A CA 1
ATOM 589 C C . ASP A 1 101 ? -7.356 8.786 -2.895 1.00 91.79 1552 ASP A C 1
ATOM 590 O O . ASP A 1 101 ? -7.367 8.134 -3.946 1.00 95.83 1552 ASP A O 1
ATOM 595 N N . GLY A 1 102 ? -7.216 10.110 -2.848 1.00 84.26 1553 GLY A N 1
ATOM 596 C CA . GLY A 1 102 ? -6.993 10.926 -4.036 1.00 84.75 1553 GLY A CA 1
ATOM 597 C C . GLY A 1 102 ? -8.227 11.569 -4.630 1.00 86.09 1553 GLY A C 1
ATOM 598 O O . GLY A 1 102 ? -8.096 12.475 -5.450 1.00 86.67 1553 GLY A O 1
ATOM 599 N N . ALA A 1 103 ? -9.431 11.128 -4.215 1.00 80.51 1554 ALA A N 1
ATOM 600 C CA . ALA A 1 103 ? -10.714 11.637 -4.719 1.00 78.43 1554 ALA A CA 1
ATOM 601 C C . ALA A 1 103 ? -10.834 13.162 -4.658 1.00 78.11 1554 ALA A C 1
ATOM 602 O O . ALA A 1 103 ? -10.364 13.783 -3.710 1.00 74.67 1554 ALA A O 1
ATOM 604 N N . THR A 1 104 ? -11.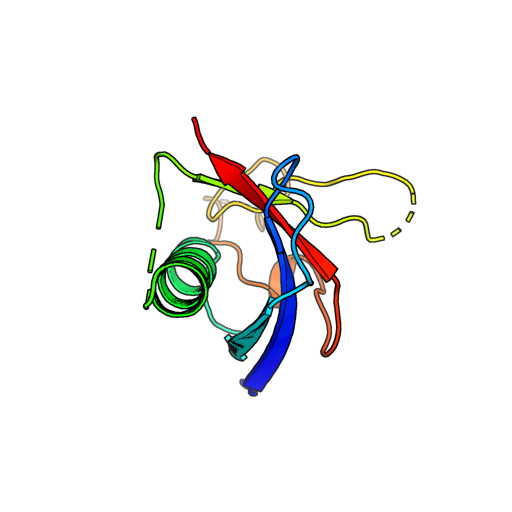469 13.750 -5.673 1.00 75.39 1555 THR A N 1
ATOM 605 C CA . THR A 1 104 ? -11.685 15.189 -5.760 1.00 72.61 1555 THR A CA 1
ATOM 606 C C . THR A 1 104 ? -13.050 15.565 -5.146 1.00 73.75 1555 THR A C 1
ATOM 607 O O . THR A 1 104 ? -14.077 15.006 -5.537 1.00 76.52 1555 THR A O 1
ATOM 611 N N . LEU A 1 105 ? -13.055 16.517 -4.194 1.00 64.58 1556 LEU A N 1
ATOM 612 C CA . LEU A 1 105 ? -14.289 16.999 -3.566 1.00 61.38 1556 LEU A CA 1
ATOM 613 C C . LEU A 1 105 ? -14.478 18.464 -3.864 1.00 64.07 1556 LEU A C 1
ATOM 614 O O . LEU A 1 105 ? -13.502 19.171 -4.108 1.00 64.82 1556 LEU A O 1
ATOM 619 N N . ILE A 1 106 ? -15.727 18.921 -3.896 1.00 60.67 1557 ILE A N 1
ATOM 620 C CA . ILE A 1 106 ? -16.059 20.316 -4.218 1.00 61.07 1557 ILE A CA 1
ATOM 621 C C . ILE A 1 106 ? -16.754 20.948 -3.014 1.00 63.35 1557 ILE A C 1
ATOM 622 O O . ILE A 1 106 ? -17.722 20.398 -2.514 1.00 62.18 1557 ILE A O 1
ATOM 627 N N . LEU A 1 107 ? -16.210 22.065 -2.520 1.00 59.57 1558 LEU A N 1
ATOM 628 C CA . LEU A 1 107 ? -16.719 22.808 -1.374 1.00 58.13 1558 LEU A CA 1
ATOM 629 C C . LEU A 1 107 ? -17.316 24.115 -1.852 1.00 66.90 1558 LEU A C 1
ATOM 630 O O . LEU A 1 107 ? -16.694 24.843 -2.625 1.00 67.70 1558 LEU A O 1
ATOM 635 N N . SER A 1 108 ? -18.556 24.387 -1.427 1.00 67.21 1559 SER A N 1
ATOM 636 C CA . SER A 1 108 ? -19.286 25.615 -1.755 1.00 70.52 1559 SER A CA 1
ATOM 637 C C . SER A 1 108 ? -19.992 26.077 -0.502 1.00 77.68 1559 SER A C 1
ATOM 638 O O . SER A 1 108 ? -20.215 25.270 0.401 1.00 76.33 1559 SER A O 1
ATOM 641 N N . LYS A 1 109 ? -20.252 27.374 -0.394 1.00 79.56 1560 LYS A N 1
ATOM 642 C CA . LYS A 1 109 ? -20.895 27.946 0.785 1.00 82.47 1560 LYS A CA 1
ATOM 643 C C . LYS A 1 109 ? -22.319 28.425 0.467 1.00 92.48 1560 LYS A C 1
ATOM 644 O O . LYS A 1 109 ? -22.658 28.615 -0.706 1.00 94.77 1560 LYS A O 1
ATOM 646 N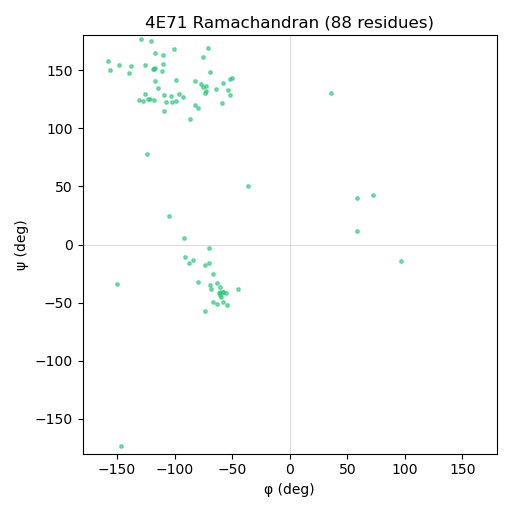 N . VAL A 1 110 ? -23.134 28.635 1.529 1.00 90.98 1561 VAL A N 1
ATOM 647 C CA . VAL A 1 110 ? -24.529 29.089 1.514 1.00 121.65 1561 VAL A CA 1
ATOM 648 C C . VAL A 1 110 ? -25.426 28.017 0.917 1.00 146.48 1561 VAL A C 1
ATOM 649 O O . VAL A 1 110 ? -25.543 26.940 1.495 1.00 100.19 1561 VAL A O 1
#

Secondary structure (P-SEA, 3-state):
ccbbbbbbbbcccccccbbbbbbbccccaaaaaaaaaaaaaccccbbbbbcccbbbbbccccccccccbbbbcccccccccbbbbbbbcc

InterPro domains:
  IPR001627 Sema domain [PF01403] (290-443)
  IPR001627 Sema domain [PS51004] (8-466)
  IPR001627 Sema domain [SM00630] (34-450)
  IPR002165 Plexin repeat [PF01437] (469-518)
  IPR002909 IPT domain [PF01833] (803-892)
  IPR002909 IPT domain [PF01833] (897-979)
  IPR002909 IPT domain [SM00429] (802-893)
  IPR002909 IPT domain [SM00429] (894-980)
  IPR002909 IPT domain [SM00429] (982-1092)
  IPR008936 Rho GTPase activation protein [G3DSA:1.10.506.10] (1229-1812)
  IPR008936 Rho GTPase activation protein [SSF48350] (1313-1805)
  IPR013548 Plexin, cytoplasmic RasGAP domain [PF08337] (1271-1805)
  IPR013783 Immunoglobulin-like fold [G3DSA:2.60.40.10] (480-616)
  IPR013783 Immunoglobulin-like fold [G3DSA:2.60.40.10] (773-895)
  IPR013783 Immunoglobulin-like fold [G3DSA:2.60.40.10] (896-983)
  IPR014756 Immunoglobulin E-set [SSF81296] (800-894)
  IPR014756 Immunoglobulin E-set [SSF81296] (892-981)
  IPR014756 Immunoglobulin E-set [SSF81296] (980-1094)
  IPR015943 WD40/YVTN repeat-like-containing domain superfamily [G3DSA:2.130.10.10] (26-467)
  IPR016201 PSI domain [SM00423] (468-519)